Protein AF-A0A382CBT4-F1 (afdb_monomer)

Structure (mmCIF, N/CA/C/O backbone):
data_AF-A0A382CBT4-F1
#
_entry.id   AF-A0A382CBT4-F1
#
loop_
_atom_site.group_PDB
_atom_site.id
_atom_site.type_symbol
_atom_site.label_atom_id
_atom_site.label_alt_id
_atom_site.label_comp_id
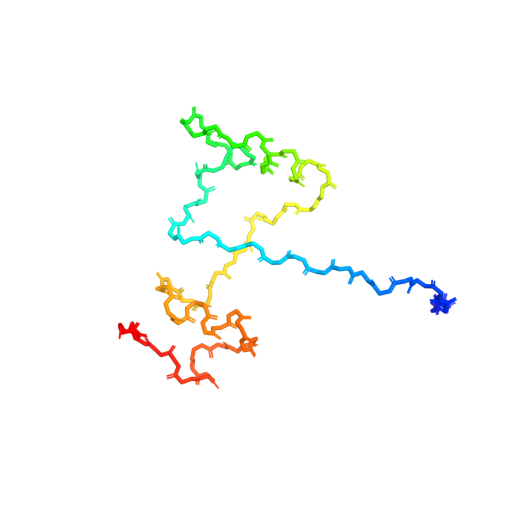_atom_site.label_asym_id
_atom_site.label_entity_id
_atom_site.label_seq_id
_atom_site.pdbx_PDB_ins_code
_atom_site.Cartn_x
_atom_site.Cartn_y
_atom_site.Cartn_z
_atom_site.occupancy
_atom_site.B_iso_or_equiv
_atom_site.auth_seq_id
_atom_site.auth_comp_id
_atom_site.auth_asym_id
_atom_site.auth_atom_id
_atom_site.pdbx_PDB_model_num
ATOM 1 N N . MET A 1 1 ? -4.186 -36.173 13.344 1.00 37.56 1 MET A N 1
ATOM 2 C CA . MET A 1 1 ? -4.676 -36.162 11.951 1.00 37.56 1 MET A CA 1
ATOM 3 C C . MET A 1 1 ? -5.915 -35.272 11.932 1.00 37.56 1 MET A C 1
ATOM 5 O O . MET A 1 1 ? -6.961 -35.706 12.386 1.00 37.56 1 MET A O 1
ATOM 9 N N . VAL A 1 2 ? -5.771 -33.989 11.582 1.00 44.22 2 VAL A N 1
ATOM 10 C CA . VAL A 1 2 ? -6.903 -33.045 11.510 1.00 44.22 2 VAL A CA 1
ATOM 11 C C . VAL A 1 2 ? -7.425 -33.088 10.078 1.00 44.22 2 VAL A C 1
ATOM 13 O O . VAL A 1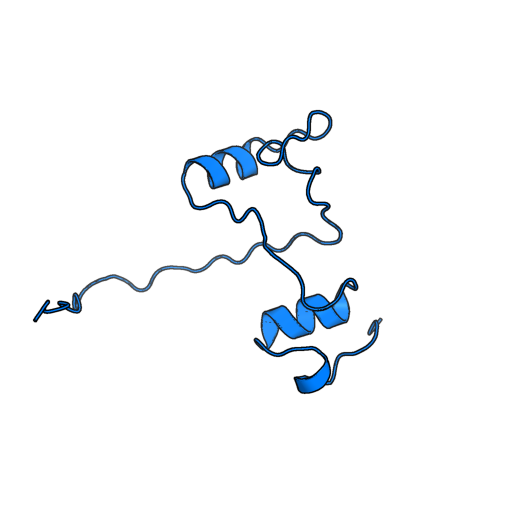 2 ? -6.709 -32.714 9.153 1.00 44.22 2 VAL A O 1
ATOM 16 N N . ALA A 1 3 ? -8.634 -33.614 9.890 1.00 47.94 3 ALA A N 1
ATOM 17 C CA . ALA A 1 3 ? -9.300 -33.634 8.596 1.00 47.94 3 ALA A CA 1
ATOM 18 C C . ALA A 1 3 ? -9.805 -32.221 8.265 1.00 47.94 3 ALA A C 1
ATOM 20 O O . ALA A 1 3 ? -10.648 -31.678 8.976 1.00 47.94 3 ALA A O 1
ATOM 21 N N . CYS A 1 4 ? -9.280 -31.622 7.196 1.00 46.09 4 CYS A N 1
ATOM 22 C CA . CYS A 1 4 ? -9.798 -30.375 6.644 1.00 46.09 4 CYS A CA 1
ATOM 23 C C . CYS A 1 4 ? -10.900 -30.725 5.636 1.00 46.09 4 CYS A C 1
ATOM 25 O O . CYS A 1 4 ? -10.624 -31.304 4.585 1.00 46.09 4 CYS A O 1
ATOM 27 N N . SER A 1 5 ? -12.155 -30.439 5.986 1.00 55.34 5 SER A N 1
ATOM 28 C CA . SER A 1 5 ? -13.298 -30.625 5.091 1.00 55.34 5 SER A CA 1
ATOM 29 C C . SER A 1 5 ? -13.353 -29.459 4.102 1.00 55.34 5 SER A C 1
ATOM 31 O O . SER A 1 5 ? -13.537 -28.310 4.505 1.00 55.34 5 SER A O 1
ATOM 33 N N . PHE A 1 6 ? -13.185 -29.733 2.807 1.00 54.81 6 PHE A N 1
ATOM 34 C CA . PHE A 1 6 ? -13.464 -28.749 1.763 1.00 54.81 6 PHE A CA 1
ATOM 35 C C . PHE A 1 6 ? -14.979 -28.665 1.571 1.00 54.81 6 PHE A C 1
ATOM 37 O O . PHE A 1 6 ? -15.602 -29.579 1.034 1.00 54.81 6 PHE A O 1
ATOM 44 N N . ALA A 1 7 ? -15.580 -27.563 2.017 1.00 59.53 7 ALA A N 1
ATOM 45 C CA . ALA A 1 7 ? -16.992 -27.299 1.793 1.00 59.53 7 ALA A CA 1
ATOM 46 C C . ALA A 1 7 ? -17.267 -27.093 0.290 1.00 59.53 7 ALA A C 1
ATOM 48 O O . ALA A 1 7 ? -16.989 -26.035 -0.278 1.00 59.53 7 ALA A O 1
ATOM 49 N N . VAL A 1 8 ? -17.847 -28.108 -0.351 1.00 52.38 8 VAL A N 1
ATOM 50 C CA . VAL A 1 8 ? -18.550 -27.976 -1.633 1.00 52.38 8 VAL A CA 1
ATOM 51 C C . VAL A 1 8 ? -19.806 -27.140 -1.378 1.00 52.38 8 VAL A C 1
ATOM 53 O O . VAL A 1 8 ? -20.741 -27.610 -0.738 1.00 52.38 8 VAL A O 1
ATOM 56 N N . GLY A 1 9 ? -19.819 -25.882 -1.834 1.00 59.62 9 GLY A N 1
ATOM 57 C CA . GLY A 1 9 ? -21.031 -25.049 -1.801 1.00 59.62 9 GLY A CA 1
ATOM 58 C C . GLY A 1 9 ? -20.850 -23.556 -1.520 1.00 59.62 9 GLY A C 1
ATOM 59 O O . GLY A 1 9 ? -21.822 -22.810 -1.634 1.00 59.62 9 GLY A O 1
ATOM 60 N N . ALA A 1 10 ? -19.650 -23.073 -1.190 1.00 69.88 10 ALA A N 1
ATOM 61 C CA . ALA A 1 10 ? -19.446 -21.631 -1.063 1.00 69.88 10 ALA A CA 1
ATOM 62 C C . ALA A 1 10 ? -19.568 -20.970 -2.448 1.00 69.88 10 ALA A C 1
ATOM 64 O O . ALA A 1 10 ? -18.779 -21.253 -3.353 1.00 69.88 10 ALA A O 1
ATOM 65 N N . LYS A 1 11 ? -20.571 -20.094 -2.628 1.00 85.44 11 LYS A N 1
ATOM 66 C CA . LYS A 1 11 ? -20.652 -19.224 -3.811 1.00 85.44 11 LYS A CA 1
ATOM 67 C C . LYS A 1 11 ? -19.305 -18.516 -3.968 1.00 85.44 11 LYS A C 1
ATOM 69 O O . LYS A 1 11 ? -18.767 -18.010 -2.984 1.00 85.44 11 LYS A O 1
ATOM 74 N N . ARG A 1 12 ? -18.763 -18.496 -5.191 1.00 91.00 12 ARG A N 1
ATOM 75 C CA . ARG A 1 12 ? -17.504 -17.797 -5.484 1.00 91.00 12 ARG A CA 1
ATOM 76 C C . ARG A 1 12 ? -17.616 -16.350 -4.981 1.00 91.00 12 ARG A C 1
ATOM 78 O O . ARG A 1 12 ? -18.565 -15.673 -5.383 1.00 91.00 12 ARG A O 1
ATOM 85 N N . PRO A 1 13 ? -16.716 -15.888 -4.097 1.00 94.31 13 PRO A N 1
ATOM 86 C CA . PRO A 1 13 ? -16.788 -14.527 -3.596 1.00 94.31 13 PRO A CA 1
ATOM 87 C C . PRO A 1 13 ? -16.468 -13.541 -4.720 1.00 94.31 13 PRO A C 1
ATOM 89 O O . PRO A 1 13 ? -15.663 -13.829 -5.607 1.00 94.31 13 PRO A O 1
ATOM 92 N N . ASN A 1 14 ? -17.076 -12.360 -4.656 1.00 96.19 14 ASN A N 1
ATOM 93 C CA . ASN A 1 14 ? -16.630 -11.227 -5.456 1.00 96.19 14 ASN A CA 1
ATOM 94 C C . ASN A 1 14 ? -15.387 -10.629 -4.793 1.00 96.19 14 ASN A C 1
ATOM 96 O O . ASN A 1 14 ? -15.377 -10.423 -3.579 1.00 96.19 14 ASN A O 1
ATOM 100 N N . ILE A 1 15 ? -14.357 -10.345 -5.585 1.00 96.31 15 ILE A N 1
ATOM 101 C CA . ILE A 1 15 ? -13.119 -9.726 -5.106 1.00 96.31 15 ILE A CA 1
ATOM 102 C C . ILE A 1 15 ? -13.093 -8.288 -5.613 1.00 96.31 15 ILE A C 1
ATOM 104 O O . ILE A 1 15 ? -13.150 -8.057 -6.819 1.00 96.31 15 ILE A O 1
ATOM 108 N N . VAL A 1 16 ? -12.997 -7.330 -4.691 1.00 97.00 16 VAL A N 1
ATOM 109 C CA . VAL A 1 16 ? -12.816 -5.907 -5.000 1.00 97.00 16 VAL A CA 1
ATOM 110 C C . VAL A 1 16 ? -11.440 -5.494 -4.494 1.00 97.00 16 VAL A C 1
ATOM 112 O O . VAL A 1 16 ? -11.187 -5.524 -3.292 1.00 97.00 16 VAL A O 1
ATOM 115 N N . LEU A 1 17 ? -10.550 -5.132 -5.418 1.00 96.69 17 LEU A N 1
ATOM 116 C CA . LEU A 1 17 ? -9.212 -4.636 -5.110 1.00 96.69 17 LEU A CA 1
ATOM 117 C C . LEU A 1 17 ? -9.204 -3.109 -5.234 1.00 96.69 17 LEU A C 1
ATOM 119 O O . LEU A 1 17 ? -9.357 -2.578 -6.331 1.00 96.69 17 LEU A O 1
ATOM 123 N N . ILE A 1 18 ? -9.032 -2.417 -4.108 1.00 97.00 18 ILE A N 1
ATOM 124 C CA . ILE A 1 18 ? -8.924 -0.954 -4.044 1.00 97.00 18 ILE A CA 1
ATOM 125 C C . ILE A 1 18 ? -7.454 -0.605 -3.823 1.00 97.00 18 ILE A C 1
ATOM 127 O O . ILE A 1 18 ? -6.844 -1.089 -2.872 1.00 97.00 18 ILE A O 1
ATOM 131 N N . VAL A 1 19 ? -6.892 0.228 -4.699 1.00 96.31 19 VAL A N 1
ATOM 132 C CA . VAL A 1 19 ? -5.495 0.677 -4.634 1.00 96.31 19 VAL A CA 1
ATOM 133 C C . VAL A 1 19 ? -5.476 2.197 -4.734 1.00 96.31 19 VAL A C 1
ATOM 135 O O . VAL A 1 19 ? -5.932 2.755 -5.729 1.00 96.31 19 VAL A O 1
ATOM 138 N N . SER A 1 20 ? -4.970 2.855 -3.699 1.00 96.12 20 SER A N 1
ATOM 139 C CA . SER A 1 20 ? -4.738 4.301 -3.650 1.00 96.12 20 SER A CA 1
ATOM 140 C C . SER A 1 20 ? -3.332 4.632 -4.158 1.00 96.12 20 SER A C 1
ATOM 142 O O . SER A 1 20 ? -2.382 3.939 -3.790 1.00 96.12 20 SER A O 1
ATOM 144 N N . ASP A 1 21 ? -3.188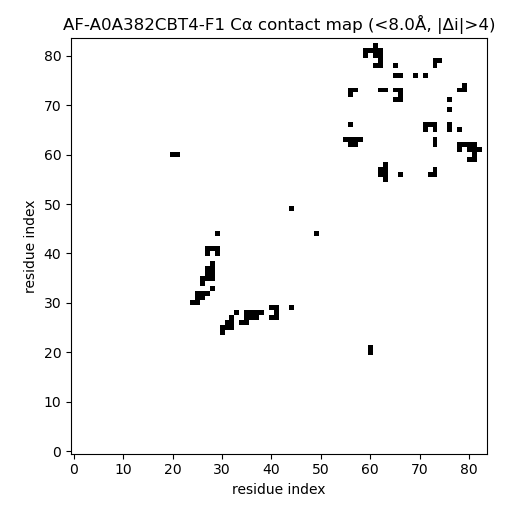 5.686 -4.965 1.00 96.06 21 ASP A N 1
ATOM 145 C CA . ASP A 1 21 ? -1.870 6.186 -5.385 1.00 96.06 21 ASP A CA 1
ATOM 146 C C . ASP A 1 21 ? -1.279 7.103 -4.303 1.00 96.06 21 ASP A C 1
ATOM 148 O O . ASP A 1 21 ? -2.024 7.838 -3.655 1.00 96.06 21 ASP A O 1
ATOM 152 N N . ASP A 1 22 ? 0.036 7.022 -4.093 1.00 94.88 22 ASP A N 1
ATOM 153 C CA . ASP A 1 22 ? 0.819 7.849 -3.153 1.00 94.88 22 ASP A CA 1
ATOM 154 C C . ASP A 1 22 ? 0.313 7.929 -1.695 1.00 94.88 22 ASP A C 1
ATOM 156 O O . ASP A 1 22 ? 0.654 8.854 -0.959 1.00 94.88 22 ASP A O 1
ATOM 160 N N . GLN A 1 23 ? -0.460 6.942 -1.232 1.00 95.75 23 GLN A N 1
ATOM 161 C CA . GLN A 1 23 ? -0.969 6.934 0.142 1.00 95.75 23 GLN A CA 1
ATOM 162 C C . GLN A 1 23 ? 0.125 6.553 1.150 1.00 95.75 23 GLN A C 1
ATOM 164 O O . GLN A 1 23 ? 0.650 5.434 1.147 1.00 95.75 23 GLN A O 1
ATOM 169 N N . GLY A 1 24 ? 0.424 7.472 2.062 1.00 94.25 24 GLY A N 1
ATOM 170 C CA . GLY A 1 24 ? 1.326 7.274 3.182 1.00 94.25 24 GLY A CA 1
ATOM 171 C C . GLY A 1 24 ? 0.723 6.417 4.297 1.00 94.25 24 GLY A C 1
ATOM 172 O O . GLY A 1 24 ? -0.490 6.274 4.452 1.00 94.25 24 GLY A O 1
ATOM 173 N N . TYR A 1 25 ? 1.594 5.855 5.141 1.00 93.50 25 TYR A N 1
ATOM 174 C CA . TYR A 1 25 ? 1.169 4.978 6.239 1.00 93.50 25 TYR A CA 1
ATOM 175 C C . TYR A 1 25 ? 0.297 5.700 7.281 1.00 93.50 25 TYR A C 1
ATOM 177 O O . TYR A 1 25 ? -0.666 5.123 7.772 1.00 93.50 25 TYR A O 1
ATOM 185 N N . ARG A 1 26 ? 0.599 6.968 7.605 1.00 93.69 26 ARG A N 1
ATOM 186 C CA . ARG A 1 26 ? -0.162 7.780 8.580 1.00 93.69 26 ARG A CA 1
ATOM 187 C C . ARG A 1 26 ? -1.264 8.637 7.943 1.00 93.69 26 ARG A C 1
ATOM 189 O O . ARG A 1 26 ? -1.752 9.559 8.591 1.00 93.69 26 ARG A O 1
ATOM 196 N N . ASP A 1 27 ? -1.688 8.326 6.721 1.00 96.00 27 ASP A N 1
ATOM 197 C CA . ASP A 1 27 ? -2.780 9.058 6.062 1.00 96.00 27 ASP A CA 1
ATOM 198 C C . ASP A 1 27 ? -4.167 8.539 6.467 1.00 96.00 27 ASP A C 1
ATOM 200 O O . ASP A 1 27 ? -5.171 9.199 6.224 1.00 96.00 27 ASP A O 1
ATOM 204 N N . LEU A 1 28 ? -4.244 7.362 7.099 1.00 96.69 28 LEU A N 1
ATOM 205 C CA . LEU A 1 28 ? -5.504 6.762 7.540 1.00 96.69 28 LEU A CA 1
ATOM 206 C C . LEU A 1 28 ? -5.687 6.891 9.054 1.00 96.69 28 LEU A C 1
ATOM 208 O O . LEU A 1 28 ? -4.753 6.653 9.829 1.00 96.69 28 LEU A O 1
ATOM 212 N N . GLY A 1 29 ? -6.917 7.172 9.486 1.00 96.69 29 GLY A N 1
ATOM 213 C CA . GLY A 1 29 ? -7.296 7.214 10.901 1.00 96.69 29 GLY A CA 1
ATOM 214 C C . GLY A 1 29 ? -6.954 5.910 11.629 1.00 96.69 29 GLY A C 1
ATOM 215 O O . GLY A 1 29 ? -6.349 5.925 12.701 1.00 96.69 29 GLY A O 1
ATOM 216 N N . CYS A 1 30 ? -7.203 4.761 10.998 1.00 95.81 30 CYS A N 1
ATOM 217 C CA . CYS A 1 30 ? -6.878 3.440 11.542 1.00 95.81 30 CYS A CA 1
ATOM 218 C C . CYS A 1 30 ? -5.368 3.157 11.712 1.00 95.81 30 CYS A C 1
ATOM 220 O O . CYS A 1 30 ? -5.004 2.190 12.395 1.00 95.81 30 CYS A O 1
ATOM 222 N N . PHE A 1 31 ? -4.493 3.998 11.150 1.00 96.69 31 PHE A N 1
ATOM 223 C CA . PHE A 1 31 ? -3.039 4.002 11.365 1.00 96.69 31 PHE A CA 1
ATOM 224 C C . PHE A 1 31 ? -2.554 5.210 12.194 1.00 96.69 31 PHE A C 1
ATOM 226 O O . PHE A 1 31 ? -1.353 5.467 12.287 1.00 96.69 31 PHE A O 1
ATOM 233 N N . GLY A 1 32 ? -3.474 5.920 12.854 1.00 94.62 32 GLY A N 1
ATOM 234 C CA . GLY A 1 32 ? -3.166 7.010 13.780 1.00 94.62 32 GLY A CA 1
ATOM 235 C C . GLY A 1 32 ? -2.987 8.375 13.115 1.00 94.62 32 GLY A C 1
ATOM 236 O O . GLY A 1 32 ? -2.220 9.192 13.637 1.00 94.62 32 GLY A O 1
ATOM 237 N N . SER A 1 33 ? -3.640 8.607 11.969 1.00 95.56 33 SER A N 1
ATOM 238 C CA . SER A 1 33 ? -3.830 9.956 11.422 1.00 95.56 33 SER A CA 1
ATOM 239 C C . SER A 1 33 ? -4.828 10.742 12.270 1.00 95.56 33 SER A C 1
ATOM 241 O O . SER A 1 33 ? -5.907 10.242 12.579 1.00 95.56 33 SER A O 1
ATOM 243 N N . ASP A 1 34 ? -4.489 11.980 12.614 1.00 92.69 34 ASP A N 1
ATOM 244 C CA . ASP A 1 34 ? -5.372 12.961 13.256 1.00 92.69 34 ASP A CA 1
ATOM 245 C C . ASP A 1 34 ? -5.800 14.090 12.298 1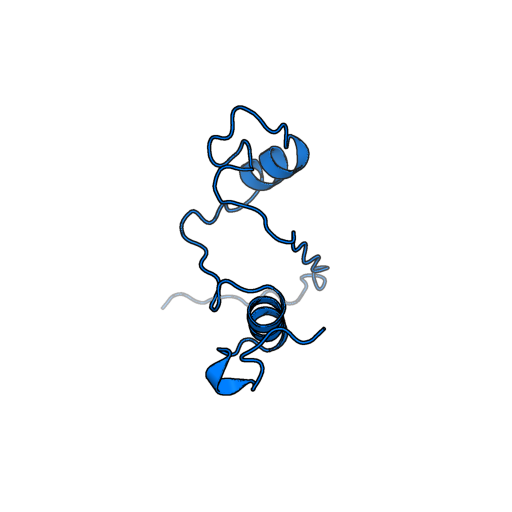.00 92.69 34 ASP A C 1
ATOM 247 O O . ASP A 1 34 ? -6.697 14.871 12.620 1.00 92.69 34 ASP A O 1
ATOM 251 N N . GLN A 1 35 ? -5.199 14.158 11.104 1.00 93.88 35 GLN A N 1
ATOM 252 C CA . GLN A 1 35 ? -5.451 15.212 10.118 1.00 93.88 35 GLN A CA 1
ATOM 253 C C . GLN A 1 35 ? -6.479 14.805 9.057 1.00 93.88 35 GLN A C 1
ATOM 255 O O . GLN A 1 35 ? -7.348 15.603 8.696 1.00 93.88 35 GLN A O 1
ATOM 260 N N . VAL A 1 36 ? -6.402 13.569 8.555 1.00 95.19 36 VAL A N 1
ATOM 261 C CA . VAL A 1 36 ? -7.251 13.085 7.459 1.00 95.19 36 VAL A CA 1
ATOM 262 C C . VAL A 1 36 ? -8.374 12.217 8.018 1.00 95.19 36 VAL A C 1
ATOM 264 O O . VAL A 1 36 ? -8.149 11.261 8.756 1.00 95.19 36 VAL A O 1
ATOM 267 N N . LYS A 1 37 ? -9.618 12.544 7.656 1.00 96.50 37 LYS A N 1
ATOM 268 C CA . LYS A 1 37 ? -10.798 11.786 8.088 1.00 96.50 37 LYS A CA 1
ATOM 269 C C . LYS A 1 37 ? -11.094 10.665 7.096 1.00 96.50 37 LYS A C 1
ATOM 271 O O . LYS A 1 37 ? -11.553 10.940 5.989 1.00 96.50 37 LYS A O 1
ATOM 276 N N . THR A 1 38 ? -10.921 9.410 7.512 1.00 97.69 38 THR A N 1
ATOM 277 C CA . THR A 1 38 ? -11.141 8.221 6.665 1.00 97.69 38 THR A CA 1
ATOM 278 C C . THR A 1 38 ? -12.190 7.244 7.217 1.00 97.69 38 THR A C 1
ATOM 280 O O . THR A 1 38 ? -11.968 6.033 7.195 1.00 97.69 38 THR A O 1
ATOM 283 N N . PRO A 1 39 ? -13.389 7.706 7.631 1.00 97.50 39 PRO A N 1
ATOM 284 C CA . PRO A 1 39 ? -14.329 6.899 8.421 1.00 97.50 39 PRO A CA 1
ATOM 285 C C . PRO A 1 39 ? -14.809 5.613 7.725 1.00 97.50 39 PRO A C 1
ATOM 287 O O . PRO A 1 39 ? -15.200 4.653 8.386 1.00 97.50 39 PRO A O 1
ATOM 290 N N . HIS A 1 40 ? -14.804 5.570 6.389 1.00 97.94 40 HIS A N 1
ATOM 291 C CA . HIS A 1 40 ? -15.164 4.368 5.632 1.00 97.94 40 HIS A CA 1
ATOM 292 C C . HIS A 1 40 ? -14.048 3.319 5.608 1.00 97.94 40 HIS A C 1
ATOM 294 O O . HIS A 1 40 ? -14.341 2.128 5.702 1.00 97.94 40 HIS A O 1
ATOM 300 N N . LEU A 1 41 ? -12.789 3.751 5.514 1.00 97.44 41 LEU A N 1
ATOM 301 C CA . LEU A 1 41 ? -11.631 2.858 5.564 1.00 97.44 41 LEU A CA 1
ATOM 302 C C . LEU A 1 41 ? -11.363 2.394 6.997 1.00 97.44 41 LEU A C 1
ATOM 304 O O . LEU A 1 41 ? -11.012 1.236 7.205 1.00 97.44 41 LEU A O 1
ATOM 308 N N . ASP A 1 42 ? -11.614 3.255 7.983 1.00 97.44 42 ASP A N 1
ATOM 309 C CA . ASP A 1 42 ? -11.496 2.909 9.400 1.00 97.44 42 ASP A CA 1
ATOM 310 C C . ASP A 1 42 ? -12.498 1.807 9.770 1.00 97.44 42 ASP A C 1
ATOM 312 O O . ASP A 1 42 ? -12.109 0.769 10.303 1.00 97.44 42 ASP A O 1
ATOM 316 N N . ARG A 1 43 ? -13.762 1.955 9.350 1.00 98.19 43 ARG A N 1
ATOM 317 C CA . ARG A 1 43 ? -14.791 0.914 9.504 1.00 98.19 43 ARG A CA 1
ATOM 318 C C . ARG A 1 43 ? -14.422 -0.389 8.792 1.00 98.19 43 ARG A C 1
ATOM 320 O O . ARG A 1 43 ? -14.702 -1.470 9.305 1.00 98.19 43 ARG A O 1
ATOM 327 N N . LEU A 1 44 ? -13.816 -0.306 7.603 1.00 97.69 44 LEU A N 1
ATOM 328 C CA . LEU A 1 44 ? -13.359 -1.492 6.874 1.00 97.69 44 LEU A CA 1
ATOM 329 C C . LEU A 1 44 ? -12.244 -2.221 7.640 1.00 97.69 44 LEU A C 1
ATOM 331 O O . LEU A 1 44 ? -12.238 -3.449 7.680 1.00 97.69 44 LEU A O 1
ATOM 335 N N . ALA A 1 45 ? -11.332 -1.476 8.268 1.00 97.12 45 ALA A N 1
ATOM 336 C CA . ALA A 1 45 ? -10.266 -2.039 9.089 1.00 97.12 45 ALA A CA 1
ATOM 337 C C . ALA A 1 45 ? -10.796 -2.674 10.388 1.00 97.12 45 ALA A C 1
ATOM 339 O O . ALA A 1 45 ? -10.298 -3.724 10.781 1.00 97.12 45 ALA A O 1
ATOM 340 N N . GLU A 1 46 ? -11.808 -2.077 11.030 1.00 97.50 46 GLU A N 1
ATOM 341 C CA . GLU A 1 46 ? -12.475 -2.631 12.223 1.00 97.50 46 GLU A CA 1
ATOM 342 C C . GLU A 1 46 ? -13.226 -3.936 11.930 1.00 97.50 46 GLU A C 1
ATOM 344 O O . GLU A 1 46 ? -13.184 -4.871 12.727 1.00 97.50 46 GLU A O 1
ATOM 349 N N . GLY A 1 47 ? -13.904 -4.014 10.780 1.00 97.62 47 GLY A N 1
ATOM 350 C CA . GLY A 1 47 ? -14.652 -5.201 10.355 1.00 97.62 47 GLY A CA 1
ATOM 351 C C . GLY A 1 47 ? -13.807 -6.283 9.674 1.00 97.62 47 GLY A C 1
ATOM 352 O O . GLY A 1 47 ? -14.365 -7.273 9.199 1.00 97.62 47 GLY A O 1
ATOM 353 N N . GLY A 1 48 ? -12.491 -6.091 9.570 1.00 96.44 48 GLY A N 1
ATOM 354 C CA . GLY A 1 48 ? -11.606 -6.926 8.765 1.00 96.44 48 GLY A CA 1
ATOM 355 C C . GLY A 1 48 ? -10.238 -7.160 9.400 1.00 96.44 48 GLY A C 1
ATOM 356 O O . GLY A 1 48 ? -10.083 -7.199 10.617 1.00 96.44 48 GLY A O 1
ATOM 357 N N . ILE A 1 49 ? -9.230 -7.355 8.547 1.00 97.06 49 ILE A N 1
ATOM 358 C CA . ILE A 1 49 ? -7.834 -7.525 8.961 1.00 97.06 49 ILE A CA 1
ATOM 359 C C . ILE A 1 49 ? -7.044 -6.294 8.529 1.00 97.06 49 ILE A C 1
ATOM 361 O O . ILE A 1 49 ? -7.027 -5.938 7.351 1.00 97.06 49 ILE A O 1
ATOM 365 N N . LYS A 1 50 ? -6.339 -5.680 9.482 1.00 96.00 50 LYS A N 1
ATOM 366 C CA . LYS A 1 50 ? -5.409 -4.575 9.238 1.00 96.00 50 LYS A CA 1
ATOM 367 C C . LYS A 1 50 ? -3.975 -5.092 9.165 1.00 96.00 50 LYS A C 1
ATOM 369 O O . LYS A 1 50 ? -3.486 -5.702 10.112 1.00 96.00 50 LYS A O 1
ATOM 374 N N . LEU A 1 51 ? -3.287 -4.807 8.063 1.00 96.38 51 LEU A N 1
ATOM 375 C CA . LEU A 1 51 ? -1.880 -5.163 7.880 1.00 96.38 51 LEU A CA 1
ATOM 376 C C . LEU A 1 51 ? -0.988 -4.000 8.332 1.00 96.38 51 LEU A C 1
ATOM 378 O O . LEU A 1 51 ? -0.945 -2.962 7.681 1.00 96.38 51 LEU A O 1
ATOM 382 N N . THR A 1 52 ? -0.262 -4.165 9.437 1.00 96.50 52 THR A N 1
ATOM 383 C CA . THR A 1 52 ? 0.638 -3.131 9.995 1.00 96.50 52 THR A CA 1
ATOM 384 C C . THR A 1 52 ? 2.042 -3.144 9.388 1.00 96.50 52 THR A C 1
ATOM 386 O O . THR A 1 52 ? 2.873 -2.300 9.707 1.00 96.50 52 THR A O 1
ATOM 389 N N . SER A 1 53 ? 2.329 -4.119 8.526 1.00 96.62 53 SER A N 1
ATOM 390 C CA . SER A 1 53 ? 3.629 -4.308 7.873 1.00 96.62 53 SER A CA 1
ATOM 391 C C . SER A 1 53 ? 3.427 -4.787 6.433 1.00 96.62 53 SER A C 1
ATOM 393 O O . SER A 1 53 ? 3.858 -5.873 6.052 1.00 96.62 53 SER A O 1
ATOM 395 N N . PHE A 1 54 ? 2.699 -3.989 5.647 1.00 95.31 54 PHE A N 1
ATOM 396 C CA . PHE A 1 54 ? 2.432 -4.242 4.230 1.00 95.31 54 PHE A CA 1
ATOM 397 C C . PHE A 1 54 ? 3.397 -3.434 3.359 1.00 95.31 54 PHE A C 1
ATOM 399 O O . PHE A 1 54 ? 3.271 -2.216 3.248 1.00 95.31 54 PHE A O 1
ATOM 406 N N . TYR A 1 55 ? 4.378 -4.110 2.762 1.00 96.06 55 TYR A N 1
ATOM 407 C CA . TYR A 1 55 ? 5.429 -3.468 1.975 1.00 96.06 55 TYR A CA 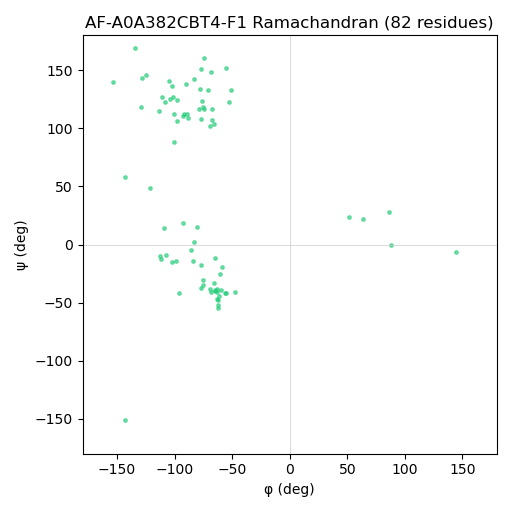1
ATOM 408 C C . TYR A 1 55 ? 5.174 -3.605 0.477 1.00 96.06 55 TYR A C 1
ATOM 410 O O . TYR A 1 55 ? 4.871 -4.689 -0.021 1.00 96.06 55 TYR A O 1
ATOM 418 N N . VAL A 1 56 ? 5.379 -2.507 -0.249 1.00 95.88 56 VAL A N 1
ATOM 419 C CA . VAL A 1 56 ? 5.504 -2.533 -1.708 1.00 95.88 56 VAL A CA 1
ATOM 420 C C . VAL A 1 56 ? 6.889 -3.039 -2.105 1.00 95.88 56 VAL A C 1
ATOM 422 O O . VAL A 1 56 ? 7.873 -2.854 -1.392 1.00 95.88 56 VAL A O 1
ATOM 425 N N . THR A 1 57 ? 6.981 -3.667 -3.272 1.00 96.56 57 THR A N 1
ATOM 426 C CA . THR A 1 57 ? 8.253 -4.160 -3.823 1.00 96.56 57 THR A CA 1
ATOM 427 C C . THR A 1 57 ? 9.116 -3.049 -4.424 1.00 96.56 57 THR A C 1
ATOM 429 O O . THR A 1 57 ? 10.307 -3.264 -4.645 1.00 96.56 57 THR A O 1
ATOM 432 N N . TRP A 1 58 ? 8.528 -1.882 -4.711 1.00 95.75 58 TRP A N 1
ATOM 433 C CA . TRP A 1 58 ? 9.210 -0.716 -5.266 1.00 95.75 58 TRP A CA 1
ATOM 434 C C . TRP A 1 58 ? 8.477 0.579 -4.880 1.00 95.75 58 TRP A C 1
ATOM 436 O O . TRP A 1 58 ? 7.249 0.600 -4.946 1.00 95.75 58 TRP A O 1
ATOM 446 N N . PRO A 1 59 ? 9.182 1.670 -4.530 1.00 93.81 59 PRO A N 1
ATOM 447 C CA . PRO A 1 59 ? 8.566 2.914 -4.049 1.00 93.81 59 PRO A CA 1
ATOM 448 C C . PRO A 1 59 ? 8.004 3.831 -5.156 1.00 93.81 59 PRO A C 1
ATOM 450 O O . PRO A 1 59 ?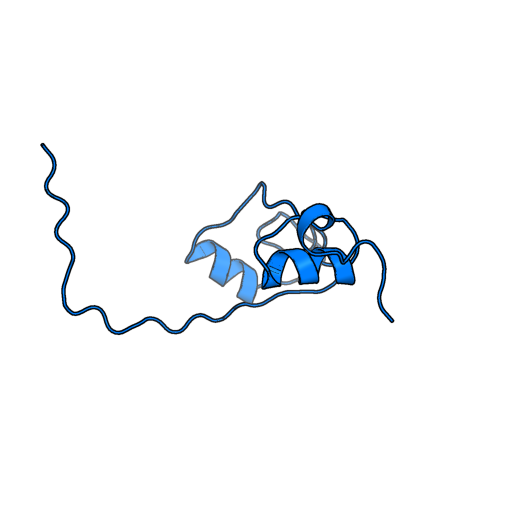 7.753 5.001 -4.904 1.00 93.81 59 PRO A O 1
ATOM 453 N N . ALA A 1 60 ? 7.829 3.336 -6.383 1.00 94.44 60 ALA A N 1
ATOM 454 C CA . ALA A 1 60 ? 7.350 4.112 -7.530 1.00 94.44 60 ALA A CA 1
ATOM 455 C C . ALA A 1 60 ? 6.122 3.439 -8.150 1.00 94.44 60 ALA A C 1
ATOM 457 O O . ALA A 1 60 ? 6.019 2.208 -8.174 1.00 94.44 60 ALA A O 1
ATOM 458 N N . CYS A 1 61 ? 5.189 4.244 -8.657 1.00 94.75 61 CYS A N 1
ATOM 459 C CA . CYS A 1 61 ? 3.830 3.801 -8.950 1.00 94.75 61 CYS A CA 1
ATOM 460 C C . CYS A 1 61 ? 3.779 2.699 -10.023 1.00 94.75 61 CYS A C 1
ATOM 462 O O . CYS A 1 61 ? 3.143 1.664 -9.827 1.00 94.75 61 CYS A O 1
ATOM 464 N N . THR A 1 62 ? 4.476 2.879 -11.149 1.00 96.19 62 THR A N 1
ATOM 465 C CA . THR A 1 62 ? 4.495 1.901 -12.253 1.00 96.19 62 THR A CA 1
ATOM 466 C C . THR A 1 62 ? 5.094 0.543 -11.851 1.00 96.19 62 THR A C 1
ATOM 468 O O . THR A 1 62 ? 4.392 -0.462 -11.994 1.00 96.19 62 THR A O 1
ATOM 471 N N . PRO A 1 63 ? 6.317 0.452 -11.298 1.00 96.31 63 PRO A N 1
ATOM 472 C CA . PRO A 1 63 ? 6.885 -0.829 -10.860 1.00 96.31 63 PRO A CA 1
ATOM 473 C C . PRO A 1 63 ? 6.130 -1.469 -9.680 1.00 96.31 63 PRO A C 1
ATOM 475 O O . PRO A 1 63 ? 5.999 -2.698 -9.630 1.00 96.31 63 PRO A O 1
ATOM 478 N N . SER A 1 64 ? 5.568 -0.668 -8.764 1.00 96.38 64 SER A N 1
ATOM 479 C CA . SER A 1 64 ? 4.709 -1.162 -7.674 1.00 96.38 64 SER A CA 1
ATOM 480 C C . SER A 1 64 ? 3.445 -1.835 -8.220 1.00 96.38 64 SER A C 1
ATOM 482 O O . SER A 1 64 ? 3.180 -3.006 -7.934 1.00 96.38 64 SER A O 1
ATOM 484 N N . ARG A 1 65 ? 2.711 -1.149 -9.109 1.00 96.38 65 ARG A N 1
ATOM 485 C CA . ARG A 1 65 ? 1.511 -1.692 -9.769 1.00 96.38 65 ARG A CA 1
ATOM 486 C C . ARG A 1 65 ? 1.832 -2.896 -10.647 1.00 96.38 65 ARG A C 1
ATOM 488 O O . ARG A 1 65 ? 1.102 -3.884 -10.618 1.00 96.38 65 ARG A O 1
ATOM 495 N N . GLY A 1 66 ? 2.944 -2.850 -11.380 1.00 96.56 66 GLY A N 1
ATOM 496 C CA . GLY A 1 66 ? 3.432 -3.984 -12.162 1.00 96.56 66 GLY A CA 1
ATOM 497 C C . GLY A 1 66 ? 3.642 -5.224 -11.295 1.00 96.56 66 GLY A C 1
ATOM 498 O O . GLY A 1 66 ? 3.233 -6.327 -11.662 1.00 96.56 66 GLY A O 1
ATOM 499 N N . SER A 1 67 ? 4.201 -5.041 -10.100 1.00 97.25 67 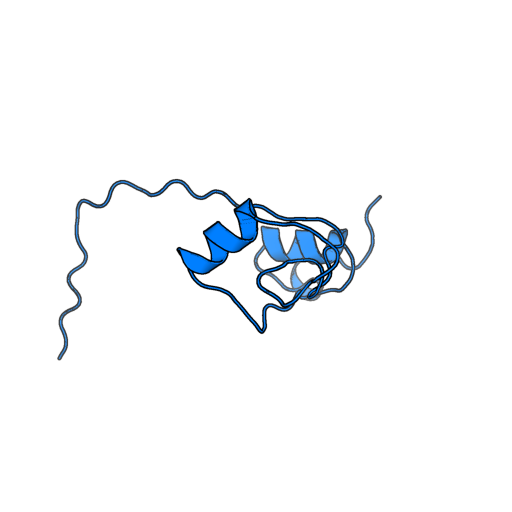SER A N 1
ATOM 500 C CA . SER A 1 67 ? 4.391 -6.131 -9.144 1.00 97.25 67 SER A CA 1
ATOM 501 C C . SER A 1 67 ? 3.075 -6.655 -8.574 1.00 97.25 67 SER A C 1
ATOM 503 O O . SER A 1 67 ? 2.899 -7.869 -8.482 1.00 97.25 67 SER A O 1
ATOM 505 N N . LEU A 1 68 ? 2.133 -5.760 -8.261 1.00 96.81 68 LEU A N 1
ATOM 506 C CA . LEU A 1 68 ? 0.801 -6.112 -7.766 1.00 96.81 68 LEU A CA 1
ATOM 507 C C . LEU A 1 68 ? 0.006 -6.954 -8.778 1.00 96.81 68 LEU A C 1
ATOM 509 O O . LEU A 1 68 ? -0.595 -7.955 -8.402 1.00 96.81 68 LEU A O 1
ATOM 513 N N . LEU A 1 69 ? 0.030 -6.578 -10.061 1.00 96.50 69 LEU A N 1
ATOM 514 C CA . LEU A 1 69 ? -0.731 -7.258 -11.118 1.00 96.50 69 LEU A CA 1
ATOM 515 C C . LEU A 1 69 ? -0.120 -8.597 -11.538 1.00 96.50 69 LEU A C 1
ATOM 517 O O . LEU A 1 69 ? -0.836 -9.503 -11.956 1.00 96.50 69 LEU A O 1
ATOM 521 N N . THR A 1 70 ? 1.204 -8.723 -11.454 1.00 97.12 70 THR A N 1
ATOM 522 C CA . THR A 1 70 ? 1.918 -9.925 -11.914 1.00 97.12 70 THR A CA 1
ATOM 523 C C . THR A 1 70 ? 2.261 -10.896 -10.789 1.00 97.12 70 THR A C 1
ATOM 525 O O . THR A 1 70 ? 2.654 -12.028 -11.069 1.00 97.12 70 THR A O 1
ATOM 528 N N . GLY A 1 71 ? 2.168 -10.469 -9.525 1.00 97.06 71 GLY A N 1
ATOM 529 C CA . GLY A 1 71 ? 2.640 -11.242 -8.373 1.00 97.06 71 GLY A CA 1
ATOM 530 C C . GLY A 1 71 ? 4.156 -11.476 -8.383 1.00 97.06 71 GLY A C 1
ATOM 531 O O . GLY A 1 71 ? 4.642 -12.444 -7.800 1.00 97.06 71 GLY A O 1
ATOM 532 N N . ARG A 1 72 ? 4.919 -10.638 -9.095 1.00 97.38 72 ARG A N 1
ATOM 533 C CA . ARG A 1 72 ? 6.364 -10.796 -9.305 1.00 97.38 72 ARG A CA 1
ATOM 534 C C . ARG A 1 72 ? 7.084 -9.511 -8.940 1.00 97.38 72 ARG A C 1
ATOM 536 O O . ARG A 1 72 ? 6.605 -8.428 -9.242 1.00 97.38 72 ARG A O 1
ATOM 543 N N . TYR A 1 73 ? 8.273 -9.639 -8.362 1.00 97.06 73 TYR A N 1
ATOM 544 C CA . TYR A 1 73 ? 9.173 -8.502 -8.180 1.00 97.06 73 TYR A CA 1
ATOM 545 C C . TYR A 1 73 ? 9.469 -7.794 -9.519 1.00 97.06 73 TYR A C 1
ATOM 547 O O . TYR A 1 73 ? 9.503 -8.478 -10.550 1.00 97.06 73 TYR A O 1
ATOM 555 N N . PRO A 1 74 ? 9.768 -6.479 -9.517 1.00 96.56 74 PRO A N 1
ATOM 556 C CA . PRO A 1 74 ? 10.158 -5.718 -10.711 1.00 96.56 74 PRO A CA 1
ATOM 557 C C . PRO A 1 74 ? 11.244 -6.413 -11.550 1.00 96.56 74 PRO A C 1
ATOM 559 O O . PRO A 1 74 ? 11.124 -6.569 -12.763 1.00 96.56 74 PRO A O 1
ATOM 562 N N . GLN A 1 75 ? 12.236 -6.997 -10.867 1.00 94.94 75 GLN A N 1
ATOM 563 C CA . GLN A 1 75 ? 13.334 -7.795 -11.433 1.00 94.94 75 GLN A CA 1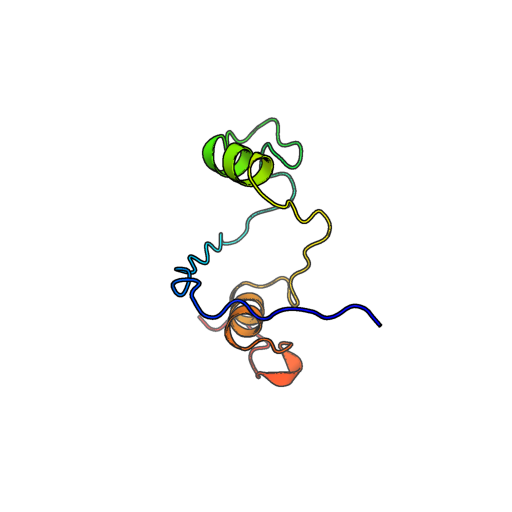
ATOM 564 C C . GLN A 1 75 ? 12.899 -9.023 -12.225 1.00 94.94 75 GLN A C 1
ATOM 566 O O . GLN A 1 75 ? 13.670 -9.583 -12.999 1.00 94.94 75 GLN A O 1
ATOM 571 N N . ARG A 1 76 ? 11.668 -9.480 -12.018 1.00 96.25 76 ARG A N 1
ATOM 572 C CA . ARG A 1 76 ? 11.115 -10.670 -12.656 1.00 96.25 76 ARG A CA 1
ATOM 573 C C . ARG A 1 76 ? 10.004 -10.349 -13.645 1.00 96.25 76 ARG A C 1
ATOM 575 O O . ARG A 1 76 ? 9.604 -11.272 -14.357 1.00 96.25 76 ARG A O 1
ATOM 582 N N . ASN A 1 77 ? 9.475 -9.127 -13.658 1.00 94.62 77 ASN A N 1
ATOM 583 C CA . ASN A 1 77 ? 8.411 -8.709 -14.575 1.00 94.62 77 ASN A CA 1
ATOM 584 C C . ASN A 1 77 ? 8.865 -7.664 -15.608 1.00 94.62 77 ASN A C 1
ATOM 586 O O . ASN A 1 77 ? 8.132 -7.427 -16.560 1.00 94.62 77 ASN A O 1
ATOM 590 N N . GLY A 1 78 ? 10.067 -7.097 -15.470 1.00 94.69 78 GLY A N 1
ATOM 591 C CA . GLY A 1 78 ? 10.642 -6.197 -16.469 1.00 94.69 78 GLY A CA 1
ATOM 592 C C . GLY A 1 78 ? 10.270 -4.720 -16.302 1.00 94.69 78 GLY A C 1
ATOM 593 O O . GLY A 1 78 ? 10.715 -3.897 -17.097 1.00 94.69 78 GLY A O 1
ATOM 594 N N . ILE A 1 79 ? 9.467 -4.370 -15.294 1.00 94.94 79 ILE A N 1
ATOM 595 C CA . ILE A 1 79 ? 8.966 -3.009 -15.072 1.00 94.94 79 ILE A CA 1
ATOM 596 C C . ILE A 1 79 ? 9.818 -2.363 -13.979 1.00 94.94 79 ILE A C 1
ATOM 598 O O . ILE A 1 79 ? 9.497 -2.480 -12.803 1.00 94.94 79 ILE A O 1
ATOM 602 N N . TYR A 1 80 ? 10.920 -1.721 -14.365 1.00 90.56 80 TYR A N 1
ATOM 603 C CA . TYR A 1 80 ? 11.905 -1.135 -13.438 1.00 90.56 80 TYR A CA 1
ATOM 604 C C . TYR A 1 80 ? 11.793 0.378 -13.278 1.00 90.56 80 TYR A C 1
ATOM 606 O O . TYR A 1 80 ? 12.382 0.942 -12.361 1.00 90.56 80 TYR A O 1
ATOM 614 N N . ASP A 1 81 ? 11.075 1.027 -14.189 1.00 90.56 81 ASP A N 1
ATOM 615 C CA . ASP A 1 81 ? 11.045 2.477 -14.309 1.00 90.56 81 ASP A CA 1
ATOM 616 C C . ASP A 1 81 ? 9.608 2.978 -14.484 1.00 90.56 81 ASP A C 1
ATOM 618 O O . ASP A 1 81 ? 8.659 2.212 -14.696 1.00 90.56 81 ASP A O 1
ATOM 622 N N . MET A 1 82 ? 9.451 4.288 -14.374 1.00 88.75 82 MET A N 1
ATOM 623 C CA . MET A 1 82 ? 8.216 4.991 -14.639 1.00 88.75 82 MET A CA 1
ATOM 624 C C . MET A 1 82 ? 7.912 4.961 -16.133 1.00 88.75 82 MET A C 1
ATOM 626 O O . MET A 1 82 ? 8.453 5.729 -16.922 1.00 88.75 82 MET A O 1
ATOM 630 N N . ILE A 1 83 ? 6.986 4.088 -16.516 1.00 86.50 83 ILE A N 1
ATOM 631 C CA . ILE A 1 83 ? 6.328 4.170 -17.819 1.00 86.50 83 ILE A CA 1
ATOM 632 C C . ILE A 1 83 ? 5.312 5.310 -17.725 1.00 86.50 83 ILE A C 1
ATOM 634 O O . ILE A 1 83 ? 4.489 5.314 -16.802 1.00 86.50 83 ILE A O 1
ATOM 638 N N . ARG A 1 84 ? 5.428 6.285 -18.627 1.00 71.88 84 ARG A N 1
ATOM 639 C CA . ARG A 1 84 ? 4.603 7.493 -18.685 1.00 71.88 84 ARG A CA 1
ATOM 640 C C . ARG A 1 84 ? 3.653 7.448 -19.872 1.00 71.88 84 ARG A C 1
ATOM 642 O O . ARG A 1 84 ? 4.066 6.905 -20.919 1.00 71.88 84 ARG A O 1
#

InterPro domains:
  IPR000917 Sulfatase, N-terminal [PF00884] (13-82)
  IPR017850 Alkaline-phosphatase-like, core domain superfamily [G3DSA:3.40.720.10] (11-84)
  IPR017850 Alkaline-phosphatase-like, core domain superfamily [SSF53649] (11-82)
  IPR050738 Sulfatase enzyme [PTHR42693] (9-78)

Secondary structure (DSSP, 8-state):
-------TTPPPPP------SS--GGGSGGGT-SSS--HHHHHHHHTS---SS---SSSSHHHHHHHHHHTS-HHHHS--S---

Foldseek 3Di:
DDDDDDDPPPDDDDDDDDDDPPDDQQQAVCSPNPPHDDPVVNVVVVVDPDDPDDDFLDPDDQQSVQCVVPVDHCVVRVRDDDDD

Organism: NCBI:txid408172

Radius of gyration: 17.43 Å; Cα contacts (8 Å, |Δi|>4): 62; chains: 1; bounding box: 34×51×32 Å

Sequence (84 aa):
MVACSFAVGAKRPNIVLIVSDDQGYRDLGCFGSDQVKTPHLDRLAEGGIKLTSFYVTWPACTPSRGSLLTGRYPQRNGIYDMIR

Mean predicted aligned error: 6.8 Å

Solvent-accessible surface area (backbone atoms only — not comparable to full-atom values): 5786 Å² total; per-residue (Å²): 139,85,84,80,80,82,76,88,77,74,73,83,78,86,84,84,86,87,82,77,81,93,71,56,79,56,56,34,40,79,58,70,22,89,84,42,89,37,73,69,60,34,52,49,39,73,77,55,81,73,74,94,82,76,80,73,90,39,101,46,71,46,22,27,50,50,20,68,76,66,76,34,54,35,95,75,67,75,37,81,54,81,80,128

pLDDT: mean 90.13, std 14.48, range [37.56, 98.19]

=== Feature glossary ===
The record interleaves many kinds of information about one protein. Here is each kind framed as the question it answers.

Q: What does the local fold look like, residue by residue?
A: The Foldseek 3Di string encodes local tertiary geometry as a 20-letter alphabet — one character per residue — derived from the relative positions of nearby Cα atoms. Unlike the amino-acid sequence, 3Di is a direct function of the 3D structure, so two proteins with the same fold have similar 3Di strings even at low sequence identity.

Q: Which residues are in helices, strands, or loops?
A: The SS8 string is DSSP's per-residue secondary-structure call. α-helix (H) means an i→i+4 H-bond ladder; β-strand (E) means the residue participates in a β-sheet; 3₁₀ (G) and π (I) are tighter and wider helices; T/S are turns/bends; '-' is loop.

Q: How big and how compact is the whole molecule?
A: Radius of gyration (Rg) is the root-mean-square distance of Cα atoms from their centroid — a single number for overall size and compactness. A globular domain of N residues has Rg ≈ 2.2·N^0.38 Å; an extended or disordered chain has a much larger Rg. The Cα contact count is the number of residue pairs whose Cα atoms are within 8 Å and are more than four positions apart in sequence — a standard proxy for tertiary packing density. The bounding box is the smallest axis-aligned box enclosing all Cα atoms.

Q: Where is each backbone atom in 3D?
A: Structure coordinates are given as an mmCIF _atom_site loop: one row per atom with element, residue name, chain id, sequence number, and x/y/z position in Å. Only the four main-chain atoms per residue are included here; side chains are omitted to keep the record compact.

Q: What is the amino-acid chain?
A: Primary structure: the covalent order of the twenty standard amino acids along the backbone. Two proteins with the same sequence will (almost always) fold to the same structure; two with 30% identity often share a fold but not the details.

Q: What if only a Cα trace is available?
A: Three-state secondary structure (P-SEA) collapses the eight DSSP classes into helix (a), strand (b), and coil (c). P-SEA assigns these from Cα geometry alone — distances and angles — without requiring backbone oxygens, so it works on any Cα trace.

Q: What family and function is it annotated with?
A: Database cross-references. InterPro integrates a dozen domain/family signature databases into unified entries with residue-range hits. GO terms attach function/process/location labels with evidence codes. CATH codes position the fold in a four-level structural taxonomy. Organism is the NCBI-taxonomy species name.

Q: How confident is the AlphaFold model at each residue?
A: pLDDT is the predicted lDDT-Cα score: AlphaFold's confidence that the local environment of each residue (all inter-atomic distances within 15 Å) is correctly placed. It is a per-residue number between 0 and 100, with higher meaning more reliable.

Q: How mobile is each atom in the crystal?
A: B-factor (Debye–Waller factor) reflects atomic displacement in the crystal lattice. It is an experimental observable (units Å²), not a prediction; low values mean the atom is pinned down, high values mean it moves or is heterogeneous across the crystal.

Q: Which residues are buried vs exposed?
A: SASA measures how much of the protein is reachable by solvent. It is computed by rolling a water-sized probe over the atomic surface and summing the exposed area (Å²). Per-residue SASA distinguishes core (buried, low SASA) from surface (exposed, high SASA) residues; total SASA is a whole-molecule size measure.

Q: What do the diagnostic plots show?
A: Plot images: a contact map (which residues are close in 3D, as an N×N binary image), a Ramachandran scatter (backbone torsion angles, revealing secondary-structure composition at a glance), and — for AlphaFold structures — a PAE heatmap (pairwise prediction confidence).

Q: What known structures does this most resemble?
A: The Foldseek neighbor list gives the closest experimentally determined structures in the PDB, ranked by structural alignment. TM-score near 1 means near-identical fold; near 0.3 means only rough topology match. This is how one finds what a novel AlphaFold prediction most resembles in the solved-structure universe.

Q: Are the domains correctly placed relative to each other?
A: Predicted aligned error is AlphaFold's pairwise confidence. Unlike pLDDT (per-residue), PAE is per-residue-pair and captures whether two parts of the structure are correctly placed relative to each other. Units are ångströms of expected positio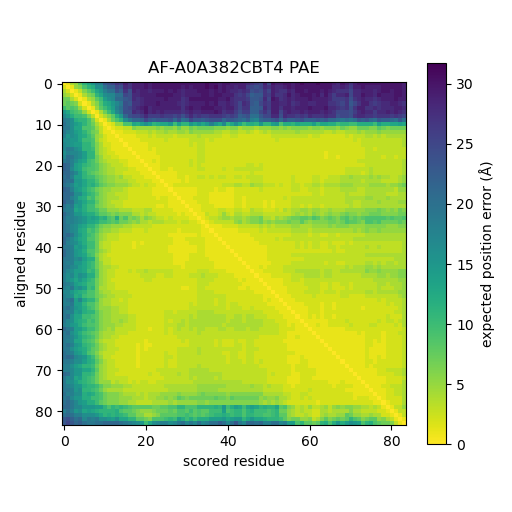nal error.

Q: What do the rendered images show?
A: Structure images are PyMOL renders from six orthogonal camera directions. Cartoon representation draws helices as coils and strands as arrows; sticks shows the backbone as bonds; surface shows the solvent-excluded envelope. Rainbow coloring maps sequence position to hue (blue→red, N→C); chain coloring assigns a distinct color per polypeptide.

Q: What are the backbone torsion angles?
A: φ (phi) and ψ (psi) are the two rotatable backbone dihedrals per residue: φ is the C(i-1)–N–Cα–C torsion, ψ is the N–Cα–C–N(i+1) torsion, both in degrees on (−180°, 180°]. α-helical residues cluster near (−60°, −45°); β-strand residues near (−120°, +130°). A Ramachandran plot is simply a scatter of (φ, ψ) for every residue.